Protein AF-A0A821PR63-F1 (afdb_monomer_lite)

Foldseek 3Di:
DDDDDPQDKDKDKDDDQQQEPDQDPDDDRGHAMDIDIDGRYQDPPPRHGADDKDWDDDPDDDADAQDKDKDATDIDGPVPDQQFDDWFDDCNGQNVCTPPVVADPPWDAGRNGITIHHHHDDD

Structure (mmCIF, N/CA/C/O backbone):
data_AF-A0A821PR63-F1
#
_entry.id   AF-A0A821PR63-F1
#
loop_
_atom_site.group_PDB
_atom_site.id
_atom_site.type_symbol
_atom_site.label_atom_id
_atom_site.label_alt_id
_atom_site.label_comp_id
_atom_site.label_asym_id
_atom_site.label_entity_id
_atom_site.label_seq_id
_atom_site.pdbx_PDB_ins_code
_atom_site.Cartn_x
_atom_site.Cartn_y
_atom_site.Cartn_z
_atom_site.occupancy
_atom_site.B_iso_or_equiv
_atom_site.auth_seq_id
_atom_site.auth_comp_id
_atom_site.auth_asym_id
_atom_site.auth_atom_id
_atom_site.pdbx_PDB_model_num
ATOM 1 N N . MET A 1 1 ? -16.683 -19.639 14.669 1.00 54.00 1 MET A N 1
ATOM 2 C CA . MET A 1 1 ? -17.330 -18.311 14.729 1.00 54.00 1 MET A CA 1
ATOM 3 C C . MET A 1 1 ? -16.532 -17.474 15.719 1.00 54.00 1 MET A C 1
ATOM 5 O O . MET A 1 1 ? -16.349 -17.941 16.834 1.00 54.00 1 MET A O 1
ATOM 9 N N . ILE A 1 2 ? -15.982 -16.331 15.301 1.00 73.88 2 ILE A N 1
ATOM 10 C CA . ILE A 1 2 ? -15.286 -15.387 16.193 1.00 73.88 2 ILE A CA 1
ATOM 11 C C . ILE A 1 2 ? -16.285 -14.274 16.504 1.00 73.88 2 ILE A C 1
ATOM 13 O O . ILE A 1 2 ? -16.863 -13.720 15.573 1.00 73.88 2 ILE A O 1
ATOM 17 N N . ASN A 1 3 ? -16.518 -13.990 17.785 1.00 80.88 3 ASN A N 1
ATOM 18 C CA . ASN A 1 3 ? -17.406 -12.911 18.207 1.00 80.88 3 ASN A CA 1
ATOM 19 C C . ASN A 1 3 ? -16.557 -11.695 18.594 1.00 80.88 3 ASN A C 1
ATOM 21 O O . ASN A 1 3 ? -15.643 -11.829 19.407 1.00 80.88 3 ASN A O 1
ATOM 25 N N . LEU A 1 4 ? -16.826 -10.540 17.989 1.00 82.06 4 LEU A N 1
ATOM 26 C CA . LEU A 1 4 ? -16.067 -9.306 18.202 1.00 82.06 4 LEU A CA 1
ATOM 27 C C . LEU A 1 4 ? -16.906 -8.336 19.036 1.00 82.06 4 LEU A C 1
ATOM 29 O O . LEU A 1 4 ? -18.077 -8.115 18.738 1.00 82.06 4 LEU A O 1
ATOM 33 N N . THR A 1 5 ? -16.315 -7.758 20.079 1.00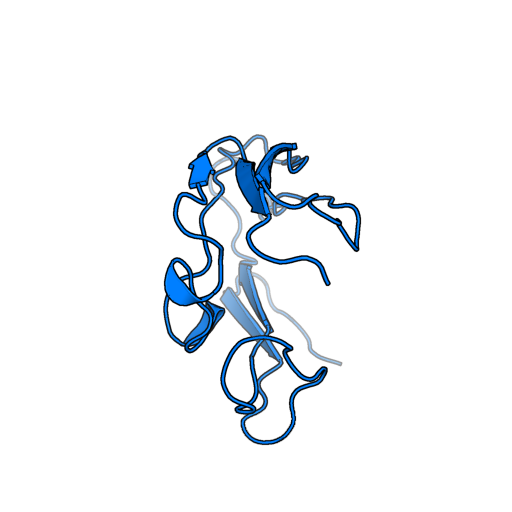 84.31 5 THR A N 1
ATOM 34 C CA . THR A 1 5 ? -16.992 -6.825 20.991 1.00 84.31 5 THR A CA 1
ATOM 35 C C . THR A 1 5 ? -16.537 -5.395 20.737 1.00 84.31 5 THR A C 1
ATOM 37 O O . THR A 1 5 ? -15.341 -5.125 20.737 1.00 84.31 5 THR A O 1
ATOM 40 N N . VAL A 1 6 ? -17.473 -4.460 20.584 1.00 84.88 6 VAL A N 1
ATOM 41 C CA . VAL A 1 6 ? -17.161 -3.024 20.511 1.00 84.88 6 VAL A CA 1
ATOM 42 C C . VAL A 1 6 ? -17.029 -2.456 21.935 1.00 84.88 6 VAL A C 1
ATOM 44 O O . VAL A 1 6 ? -17.918 -2.716 22.749 1.00 84.88 6 VAL A O 1
ATOM 47 N N . PRO A 1 7 ? -15.988 -1.659 22.255 1.00 87.88 7 PRO A N 1
ATOM 48 C CA . PRO A 1 7 ? -14.825 -1.325 21.428 1.00 87.88 7 PRO A CA 1
ATOM 49 C C . PRO A 1 7 ? -13.722 -2.397 21.510 1.00 87.88 7 PRO A C 1
ATOM 51 O O . PRO A 1 7 ? -13.403 -2.890 22.591 1.00 87.88 7 PRO A O 1
ATOM 54 N N . SER A 1 8 ? -13.065 -2.701 20.389 1.00 88.81 8 SER A N 1
ATOM 55 C CA . SER A 1 8 ? -11.885 -3.579 20.365 1.00 88.81 8 SER A CA 1
ATOM 56 C C . SER A 1 8 ? -10.866 -3.128 19.331 1.00 88.81 8 SER A C 1
ATOM 58 O O . SER A 1 8 ? -11.239 -2.586 18.295 1.00 88.81 8 SER A O 1
ATOM 60 N N . TYR A 1 9 ? -9.596 -3.423 19.589 1.00 90.81 9 TYR A N 1
ATOM 61 C CA . TYR A 1 9 ? -8.487 -3.195 18.672 1.00 90.81 9 TYR A CA 1
ATOM 62 C C . TYR A 1 9 ? -7.656 -4.471 18.591 1.00 90.81 9 TYR A C 1
ATOM 64 O O . TYR A 1 9 ? -7.214 -4.985 19.621 1.00 90.81 9 TYR A O 1
ATOM 72 N N . PHE A 1 10 ? -7.465 -5.001 17.389 1.00 90.12 10 PHE A N 1
ATOM 73 C CA . PHE A 1 10 ? -6.725 -6.241 17.190 1.00 90.12 10 PHE A CA 1
ATOM 74 C C . PHE A 1 10 ? -6.144 -6.323 15.780 1.00 90.12 10 PHE A C 1
ATOM 76 O O . PHE A 1 10 ? -6.517 -5.578 14.878 1.00 90.12 10 PHE A O 1
ATOM 83 N N . ILE A 1 11 ? -5.206 -7.245 15.597 1.00 88.44 11 ILE A N 1
ATOM 84 C CA . ILE A 1 11 ? -4.588 -7.524 14.304 1.00 88.44 11 ILE A CA 1
ATOM 85 C C . ILE A 1 11 ? -5.088 -8.886 13.848 1.00 88.44 11 ILE A C 1
ATOM 87 O O . ILE A 1 11 ? -5.025 -9.861 14.597 1.00 88.44 11 ILE A O 1
ATOM 91 N N . VAL A 1 12 ? -5.567 -8.954 12.613 1.00 87.75 12 VAL A N 1
ATOM 92 C CA . VAL A 1 1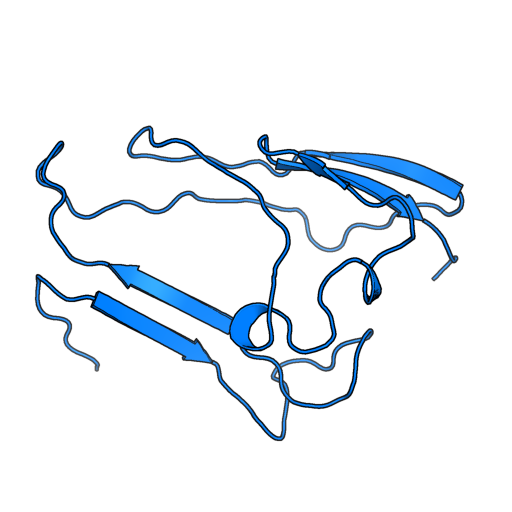2 ? -5.813 -10.216 11.922 1.00 87.75 12 VAL A CA 1
ATOM 93 C C . VAL A 1 12 ? -4.672 -10.410 10.950 1.00 87.75 12 VAL A C 1
ATOM 95 O O . VAL A 1 12 ? -4.421 -9.551 10.108 1.00 87.75 12 VAL A O 1
ATOM 98 N N . ALA A 1 13 ? -3.964 -11.525 11.072 1.00 84.75 13 ALA A N 1
ATOM 99 C CA . ALA A 1 13 ? -2.866 -11.825 10.179 1.00 84.75 13 ALA A CA 1
ATOM 100 C C . ALA A 1 13 ? -2.882 -13.285 9.746 1.00 84.75 13 ALA A C 1
ATOM 102 O O . ALA A 1 13 ? -3.123 -14.185 10.549 1.00 84.75 13 ALA A O 1
ATOM 103 N N . TYR A 1 14 ? -2.568 -13.509 8.478 1.00 80.75 14 TYR A N 1
ATOM 104 C CA . TYR A 1 14 ? -2.036 -14.780 8.029 1.00 80.75 14 TYR A CA 1
ATOM 105 C C . TYR A 1 14 ? -0.532 -14.763 8.283 1.00 80.75 14 TYR A C 1
ATOM 107 O O . TYR A 1 14 ? 0.174 -13.929 7.719 1.00 80.75 14 TYR A O 1
ATOM 115 N N . THR A 1 15 ? -0.042 -15.660 9.135 1.00 75.06 15 THR A N 1
ATOM 116 C CA . THR A 1 15 ? 1.387 -15.829 9.410 1.00 75.06 15 THR A CA 1
ATOM 117 C C . THR A 1 15 ? 1.782 -17.268 9.110 1.00 75.06 15 THR A C 1
ATOM 119 O O . THR A 1 15 ? 1.167 -18.218 9.590 1.00 75.06 15 THR A O 1
ATOM 122 N N . SER A 1 16 ? 2.812 -17.444 8.291 1.00 69.94 16 SER A N 1
ATOM 123 C CA . SER A 1 16 ? 3.421 -18.748 8.059 1.00 69.94 16 SER A CA 1
ATOM 124 C C . SER A 1 16 ? 4.927 -18.598 8.136 1.00 69.94 16 SER A C 1
ATOM 126 O O . SER A 1 16 ? 5.484 -17.667 7.566 1.00 69.94 16 SER A O 1
ATOM 128 N N . LEU A 1 17 ? 5.581 -19.497 8.868 1.00 66.44 17 LEU A N 1
ATOM 129 C CA . LEU A 1 17 ? 7.036 -19.491 9.048 1.00 66.44 17 LEU A CA 1
ATOM 130 C C . LEU A 1 17 ? 7.738 -20.494 8.122 1.00 66.44 17 LEU A C 1
ATOM 132 O O . LEU A 1 17 ? 8.954 -20.436 7.971 1.00 66.44 17 LEU A O 1
ATOM 136 N N . THR A 1 18 ? 6.983 -21.412 7.508 1.00 64.12 18 THR A N 1
ATOM 137 C CA . THR A 1 18 ? 7.535 -22.563 6.772 1.00 64.12 18 THR A CA 1
ATOM 138 C C . THR A 1 18 ? 6.967 -22.735 5.367 1.00 64.12 18 THR A C 1
ATOM 140 O O . THR A 1 18 ? 7.697 -23.184 4.493 1.00 64.12 18 THR A O 1
ATOM 143 N N . ASN A 1 19 ? 5.705 -22.361 5.123 1.00 66.75 19 ASN A N 1
ATOM 144 C CA . ASN A 1 19 ? 5.045 -22.521 3.823 1.00 66.75 19 ASN A CA 1
ATOM 145 C C . ASN A 1 19 ? 4.256 -21.264 3.470 1.00 66.75 19 ASN A C 1
ATOM 147 O O . ASN A 1 19 ? 3.191 -21.012 4.034 1.00 66.75 19 ASN A O 1
ATOM 151 N N . ALA A 1 20 ? 4.775 -20.471 2.543 1.00 68.62 20 ALA A N 1
ATOM 152 C CA . ALA A 1 20 ? 4.045 -19.333 2.019 1.00 68.62 20 ALA A CA 1
ATOM 153 C C . ALA A 1 20 ? 2.753 -19.785 1.307 1.00 68.62 20 ALA A C 1
ATOM 155 O O . ALA A 1 20 ? 2.764 -20.794 0.605 1.00 68.62 20 ALA A O 1
ATOM 156 N N . TRP A 1 21 ? 1.659 -19.022 1.438 1.00 65.44 21 TRP A N 1
ATOM 157 C CA . TRP A 1 21 ? 0.442 -19.254 0.641 1.00 65.44 21 TRP A CA 1
ATOM 158 C C . TRP A 1 21 ? 0.729 -19.173 -0.870 1.00 65.44 21 TRP A C 1
ATOM 160 O O . TRP A 1 21 ? 0.131 -19.905 -1.655 1.00 65.44 21 TRP A O 1
ATOM 170 N N . GLN A 1 22 ? 1.700 -18.340 -1.262 1.00 71.44 22 GLN A N 1
ATOM 171 C CA . GLN A 1 22 ? 2.275 -18.295 -2.605 1.00 71.44 22 GLN A CA 1
ATOM 172 C C . GLN A 1 22 ? 3.789 -18.066 -2.532 1.00 71.44 22 GLN A C 1
ATOM 174 O O . GLN A 1 22 ? 4.253 -17.246 -1.740 1.00 71.44 22 GLN A O 1
ATOM 179 N N . THR A 1 23 ? 4.570 -18.765 -3.356 1.00 70.56 23 THR A N 1
ATOM 180 C CA . THR A 1 23 ? 6.021 -18.549 -3.450 1.00 70.56 23 THR A CA 1
ATOM 181 C C . THR A 1 23 ? 6.318 -17.168 -4.030 1.00 70.56 23 THR A C 1
ATOM 183 O O . THR A 1 23 ? 5.779 -16.803 -5.074 1.00 70.56 23 THR A O 1
ATOM 186 N N . LEU A 1 24 ? 7.186 -16.405 -3.365 1.00 70.75 24 LEU A N 1
ATOM 187 C CA . LEU A 1 24 ? 7.642 -15.116 -3.875 1.00 70.75 24 LEU A CA 1
ATOM 188 C C . LEU A 1 24 ? 8.699 -15.324 -4.965 1.00 70.75 24 LEU A C 1
ATOM 190 O O . LEU A 1 24 ? 9.608 -16.136 -4.805 1.00 70.75 24 LEU A O 1
ATOM 194 N N . ALA A 1 25 ? 8.592 -14.561 -6.054 1.00 71.06 25 ALA A N 1
ATOM 195 C CA . ALA A 1 25 ? 9.624 -14.509 -7.094 1.00 71.06 25 ALA A CA 1
ATOM 196 C C . ALA A 1 25 ? 10.875 -13.725 -6.642 1.00 71.06 25 ALA A C 1
ATOM 198 O O . ALA A 1 25 ? 11.959 -13.928 -7.181 1.00 71.06 25 ALA A O 1
ATOM 199 N N . LEU A 1 26 ? 10.723 -12.838 -5.653 1.00 67.44 26 LEU A N 1
ATOM 200 C CA . LEU A 1 26 ? 11.784 -12.015 -5.073 1.00 67.44 26 LEU A CA 1
ATOM 201 C C . LEU A 1 26 ? 11.835 -12.244 -3.556 1.00 67.44 26 LEU A C 1
ATOM 203 O O . LEU A 1 26 ? 10.791 -12.294 -2.911 1.00 67.44 26 LEU A O 1
ATOM 207 N N . GLY A 1 27 ? 13.042 -12.354 -2.994 1.00 63.47 27 GLY A N 1
ATOM 208 C CA . GLY A 1 27 ? 13.262 -12.625 -1.567 1.00 63.47 27 GLY A CA 1
ATOM 209 C C . GLY A 1 27 ? 13.560 -14.097 -1.255 1.00 63.47 27 GLY A C 1
ATOM 210 O O . GLY A 1 27 ? 13.583 -14.955 -2.135 1.00 63.47 27 GLY A O 1
ATOM 211 N N . SER A 1 28 ? 13.851 -14.403 0.010 1.00 59.59 28 SER A N 1
ATOM 212 C CA . SER A 1 28 ? 14.078 -15.787 0.454 1.00 59.59 28 SER A CA 1
ATOM 213 C C . SER A 1 28 ? 12.750 -16.509 0.685 1.00 59.59 28 SER A C 1
ATOM 215 O O . SER A 1 28 ? 11.810 -15.894 1.175 1.00 59.59 28 SER A O 1
ATOM 217 N N . SER A 1 29 ? 12.701 -17.822 0.442 1.00 56.88 29 SER A N 1
ATOM 218 C CA . SER A 1 29 ? 11.536 -18.714 0.614 1.00 56.88 29 SER A CA 1
ATOM 219 C C . SER A 1 29 ? 10.996 -18.855 2.052 1.00 56.88 29 SER A C 1
ATOM 221 O O . SER A 1 29 ? 10.271 -19.803 2.347 1.00 56.88 29 SER A O 1
ATOM 223 N N . VAL A 1 30 ? 11.364 -17.956 2.965 1.00 59.47 30 VAL A N 1
ATOM 224 C CA . VAL A 1 30 ? 10.744 -17.855 4.290 1.00 59.47 30 VAL A CA 1
ATOM 225 C C . VAL A 1 30 ? 9.333 -17.315 4.123 1.00 59.47 30 VAL A C 1
ATOM 227 O O . VAL A 1 30 ? 9.079 -16.448 3.286 1.00 59.47 30 VAL A O 1
ATOM 230 N N . GLY A 1 31 ? 8.402 -17.865 4.897 1.00 63.69 31 GLY A N 1
ATOM 231 C CA . GLY A 1 31 ? 7.007 -17.471 4.795 1.00 63.69 31 GLY A CA 1
ATOM 232 C C . GLY A 1 31 ? 6.825 -15.969 5.033 1.00 63.69 31 GLY A C 1
ATOM 233 O O . GLY A 1 31 ? 7.495 -15.356 5.864 1.00 63.69 31 GLY A O 1
ATOM 234 N N . TRP A 1 32 ? 5.941 -15.371 4.242 1.00 70.75 32 TRP A N 1
ATOM 235 C CA . TRP A 1 32 ? 5.511 -13.986 4.385 1.00 70.75 32 TRP A CA 1
ATOM 236 C C . TRP A 1 32 ? 4.158 -13.946 5.091 1.00 70.75 32 TRP A C 1
ATOM 238 O O . TRP A 1 32 ? 3.411 -14.931 5.103 1.00 70.75 32 TRP A O 1
ATOM 248 N N . SER A 1 33 ? 3.849 -12.802 5.694 1.00 74.12 33 SER A N 1
ATOM 249 C CA . SER A 1 33 ? 2.586 -12.573 6.383 1.00 74.12 33 SER A CA 1
ATOM 250 C C . SER A 1 33 ? 1.777 -11.466 5.729 1.00 74.12 33 SER A C 1
ATOM 252 O O . SER A 1 33 ? 2.330 -10.459 5.298 1.00 74.12 33 SER A O 1
ATOM 254 N N . LEU A 1 34 ? 0.456 -11.630 5.723 1.00 77.56 34 LEU A N 1
ATOM 255 C CA . LEU A 1 34 ? -0.488 -10.544 5.465 1.00 77.56 34 LEU A CA 1
ATOM 256 C C . LEU A 1 34 ? -1.151 -10.193 6.773 1.00 77.56 34 LEU A C 1
ATOM 258 O O . LEU A 1 34 ? -1.823 -11.044 7.347 1.00 77.56 34 LEU A O 1
ATOM 262 N N . ALA A 1 35 ? -0.975 -8.960 7.226 1.00 84.12 35 ALA A N 1
ATOM 263 C CA . ALA A 1 35 ? -1.603 -8.458 8.433 1.00 84.12 35 ALA A CA 1
ATOM 264 C C . ALA A 1 35 ? -2.508 -7.271 8.102 1.00 84.12 35 ALA A C 1
ATOM 266 O O . ALA A 1 35 ? -2.176 -6.430 7.268 1.00 84.12 35 ALA A O 1
ATOM 267 N N . SER A 1 36 ? -3.646 -7.204 8.781 1.00 85.81 36 SER A N 1
ATOM 268 C CA . SER A 1 36 ? -4.557 -6.071 8.773 1.00 85.81 36 SER A CA 1
ATOM 269 C C . SER A 1 36 ? -4.912 -5.719 10.210 1.00 85.81 36 SER A C 1
ATOM 271 O O . SER A 1 36 ? -5.209 -6.593 11.030 1.00 85.81 36 SER A O 1
ATOM 273 N N . THR A 1 37 ? -4.855 -4.432 10.522 1.00 89.38 37 THR A N 1
ATOM 274 C CA . THR A 1 37 ? -5.283 -3.911 11.817 1.00 89.38 37 THR A CA 1
ATOM 275 C C . THR A 1 37 ? -6.765 -3.587 11.747 1.00 89.38 37 THR A C 1
ATOM 277 O O . THR A 1 37 ? -7.196 -2.848 10.865 1.00 89.38 37 THR A O 1
ATOM 280 N N . ILE A 1 38 ? -7.533 -4.114 12.696 1.00 89.00 38 ILE A N 1
ATOM 281 C CA . ILE A 1 38 ? -8.957 -3.836 12.842 1.00 89.00 38 ILE A CA 1
ATOM 282 C C . ILE A 1 38 ? -9.152 -2.995 14.099 1.00 89.00 38 ILE A C 1
ATOM 284 O O . ILE A 1 38 ? -8.869 -3.436 15.216 1.00 89.00 38 ILE A O 1
ATOM 288 N N . ASP A 1 39 ? -9.653 -1.780 13.899 1.00 91.31 39 ASP A N 1
ATOM 289 C CA . ASP A 1 39 ? -10.018 -0.858 14.965 1.00 91.31 39 ASP A CA 1
ATOM 290 C C . ASP A 1 39 ? -11.536 -0.664 14.979 1.00 91.31 39 ASP A C 1
ATOM 292 O O . ASP A 1 39 ? -12.104 -0.040 14.089 1.00 91.31 39 ASP A O 1
ATOM 296 N N . LEU A 1 40 ? -12.196 -1.235 15.987 1.00 91.44 40 LEU A N 1
ATOM 297 C CA . LEU A 1 40 ? -13.638 -1.109 16.207 1.00 91.44 40 LEU A CA 1
ATOM 298 C C . LEU A 1 40 ? -13.971 -0.031 17.246 1.00 91.44 40 LEU A C 1
ATOM 300 O O . LEU A 1 40 ? -15.080 -0.011 17.779 1.00 91.44 40 LEU A O 1
ATOM 304 N N . ARG A 1 41 ? -13.016 0.831 17.615 1.00 92.88 41 ARG A N 1
ATOM 305 C CA . ARG A 1 41 ? -13.290 1.969 18.498 1.00 92.88 41 ARG A CA 1
ATOM 306 C C . ARG A 1 41 ? -14.115 3.014 17.748 1.00 92.88 41 ARG A C 1
ATOM 308 O O . ARG A 1 41 ? -13.891 3.278 16.571 1.00 92.88 41 ARG A O 1
ATOM 315 N N . ILE A 1 42 ? -15.067 3.610 18.460 1.00 91.31 42 ILE A N 1
ATOM 316 C CA . ILE A 1 42 ? -15.887 4.703 17.936 1.00 91.31 42 ILE A CA 1
ATOM 317 C C . ILE A 1 42 ? -15.018 5.955 17.840 1.00 91.31 42 ILE A C 1
ATOM 319 O O . ILE A 1 42 ? -14.363 6.334 18.817 1.00 91.31 42 ILE A O 1
ATOM 323 N N . ARG A 1 43 ? -15.015 6.596 16.672 1.00 89.50 43 ARG A N 1
ATOM 324 C CA . ARG A 1 43 ? -14.305 7.854 16.469 1.00 89.50 43 ARG A CA 1
ATOM 325 C C . ARG A 1 43 ? -15.017 8.988 17.202 1.00 89.50 43 ARG A C 1
ATOM 327 O O . ARG A 1 43 ? -16.244 9.034 17.289 1.00 89.50 43 ARG A O 1
ATOM 334 N N . SER A 1 44 ? -14.237 9.930 17.721 1.00 89.88 44 SER A N 1
ATOM 335 C CA . SER A 1 44 ? -14.763 11.073 18.473 1.00 89.88 44 SER A CA 1
ATOM 336 C C . SER A 1 44 ? -15.409 12.152 17.601 1.00 89.88 44 SER A C 1
ATOM 338 O O . SER A 1 44 ? -16.143 12.983 18.123 1.00 89.88 44 SER A O 1
ATOM 340 N N . ASP A 1 45 ? -15.100 12.185 16.305 1.00 88.06 45 ASP A N 1
ATOM 341 C CA . ASP A 1 45 ? -15.516 13.226 15.363 1.00 88.06 45 ASP A CA 1
ATOM 342 C C . ASP A 1 45 ? -16.867 12.939 14.691 1.00 88.06 45 ASP A C 1
ATOM 344 O O . ASP A 1 45 ? -17.694 13.843 14.597 1.00 88.06 45 ASP A O 1
ATOM 348 N N . ASN A 1 46 ? -17.119 11.700 14.262 1.00 86.88 46 ASN A N 1
ATOM 349 C CA . ASN A 1 46 ? -18.356 11.312 13.571 1.00 86.88 46 ASN A CA 1
ATOM 350 C C . ASN A 1 46 ? -19.236 10.322 14.361 1.00 86.88 46 ASN A C 1
ATOM 352 O O . ASN A 1 46 ? -20.362 10.047 13.950 1.00 86.88 46 ASN A O 1
ATOM 356 N N . GLY A 1 47 ? -18.757 9.803 15.499 1.00 89.38 47 GLY A N 1
ATOM 357 C CA . GLY A 1 47 ? -19.499 8.853 16.334 1.00 89.38 47 GLY A CA 1
ATOM 358 C C . GLY A 1 47 ? -19.688 7.469 15.703 1.00 89.38 47 GLY A C 1
ATOM 359 O O . GLY A 1 47 ? -20.479 6.672 16.208 1.00 89.38 47 GLY A O 1
ATOM 360 N N . LEU A 1 48 ? -18.967 7.170 14.621 1.00 90.50 48 LEU A N 1
ATOM 361 C CA . LEU A 1 48 ? -18.999 5.903 13.898 1.00 90.50 48 LEU A CA 1
ATOM 362 C C . LEU A 1 48 ? -17.659 5.167 14.034 1.00 90.50 48 LEU A C 1
ATOM 364 O O . LEU A 1 48 ? -16.648 5.722 14.467 1.00 90.50 48 LEU A O 1
ATOM 368 N N . ILE A 1 49 ? -17.661 3.878 13.693 1.00 90.88 49 ILE A N 1
ATOM 369 C CA . ILE A 1 49 ? -16.421 3.118 13.490 1.00 90.88 49 ILE A CA 1
ATOM 370 C C . ILE A 1 49 ? -15.800 3.581 12.170 1.00 90.88 49 ILE A C 1
ATOM 372 O O . ILE A 1 49 ? -16.525 3.865 11.221 1.00 90.88 49 ILE A O 1
ATOM 376 N N . ASN A 1 50 ? -14.470 3.627 12.115 1.00 89.75 50 ASN A N 1
ATOM 377 C CA . ASN A 1 50 ? -13.739 4.021 10.919 1.00 89.75 50 ASN A CA 1
ATOM 378 C C . ASN A 1 50 ? -14.029 3.101 9.722 1.00 89.75 50 ASN A C 1
ATOM 380 O O . ASN A 1 50 ? -13.813 1.887 9.803 1.00 89.75 50 ASN A O 1
ATOM 384 N N . THR A 1 51 ? -14.412 3.683 8.591 1.00 90.56 51 THR A N 1
ATOM 385 C CA . THR A 1 51 ? -14.461 3.013 7.293 1.00 90.56 51 THR A CA 1
ATOM 386 C C . THR A 1 51 ? -13.079 3.125 6.644 1.00 90.56 51 THR A C 1
ATOM 388 O O . THR A 1 51 ? -12.680 4.223 6.273 1.00 90.56 51 THR A O 1
ATOM 391 N N . PRO A 1 52 ? -12.297 2.035 6.519 1.00 87.69 52 PRO A N 1
ATOM 392 C CA . PRO A 1 52 ? -1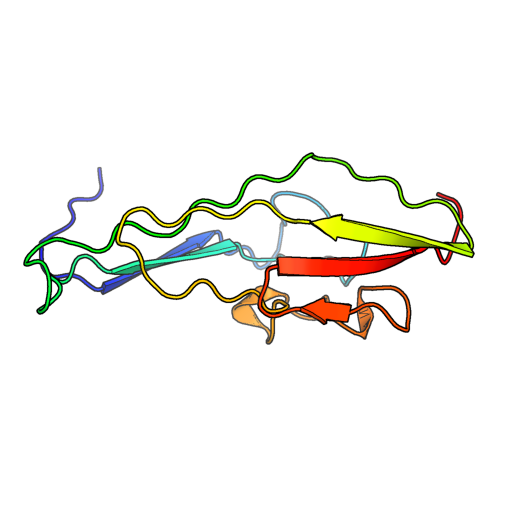0.950 2.125 5.961 1.00 87.69 52 PRO A CA 1
ATOM 393 C C . PRO A 1 52 ? -10.974 2.516 4.473 1.00 87.69 52 PRO A C 1
ATOM 395 O O . PRO A 1 52 ? -11.930 2.172 3.766 1.00 87.69 52 PRO A O 1
ATOM 398 N N . PRO A 1 53 ? -9.900 3.146 3.962 1.00 90.81 53 PRO A N 1
ATOM 399 C CA . PRO A 1 53 ? -9.807 3.485 2.552 1.00 90.81 53 PRO A CA 1
ATOM 400 C C . PRO A 1 53 ? -9.774 2.224 1.681 1.00 90.81 53 PRO A C 1
ATOM 402 O O . PRO A 1 53 ? -9.171 1.204 2.027 1.00 90.81 53 PRO A O 1
ATOM 405 N N . VAL A 1 54 ? -10.387 2.317 0.505 1.00 92.31 54 VAL A N 1
ATOM 406 C CA . VAL A 1 54 ? -10.416 1.273 -0.517 1.00 92.31 54 VAL A CA 1
ATOM 407 C C . VAL A 1 54 ? -9.427 1.634 -1.616 1.00 92.31 54 VAL A C 1
ATOM 409 O O . VAL A 1 54 ? -9.572 2.659 -2.280 1.00 92.31 54 VAL A O 1
ATOM 412 N N . ALA A 1 55 ? -8.437 0.771 -1.834 1.00 90.94 55 ALA A N 1
ATOM 413 C CA . ALA A 1 55 ? -7.536 0.854 -2.977 1.00 90.94 55 ALA A CA 1
ATOM 414 C C . ALA A 1 55 ? -7.937 -0.177 -4.036 1.00 90.94 55 ALA A C 1
ATOM 416 O O . ALA A 1 55 ? -8.223 -1.332 -3.718 1.00 90.94 55 ALA A O 1
ATOM 417 N N . THR A 1 56 ? -7.921 0.228 -5.302 1.00 89.62 56 THR A N 1
ATOM 418 C CA . THR A 1 56 ? -8.118 -0.681 -6.438 1.00 89.62 56 THR A CA 1
ATOM 419 C C . THR A 1 56 ? -6.844 -0.717 -7.267 1.00 89.62 56 THR A C 1
ATOM 421 O O . THR A 1 56 ? -6.160 0.290 -7.400 1.00 89.62 56 THR A O 1
ATOM 424 N N . CYS A 1 57 ? -6.468 -1.879 -7.789 1.00 83.56 57 CYS A N 1
ATOM 425 C CA . CYS A 1 57 ? -5.311 -1.994 -8.670 1.00 83.56 57 CYS A CA 1
ATOM 426 C C . CYS A 1 57 ? -5.545 -3.125 -9.666 1.00 83.56 57 CYS A C 1
ATOM 428 O O . CYS A 1 57 ? -6.160 -4.140 -9.334 1.00 83.56 57 CYS A O 1
ATOM 430 N N . ILE A 1 58 ? -5.066 -2.937 -10.891 1.00 78.50 58 ILE A N 1
ATOM 431 C CA . ILE A 1 58 ? -5.127 -3.955 -11.936 1.00 78.50 58 ILE A CA 1
ATOM 432 C C . ILE A 1 58 ? -3.968 -4.927 -11.688 1.00 78.50 58 ILE A C 1
ATOM 434 O O . ILE A 1 58 ? -2.845 -4.488 -11.454 1.00 78.50 58 ILE A O 1
ATOM 438 N N . SER A 1 59 ? -4.226 -6.236 -11.719 1.00 81.62 59 SER A N 1
ATOM 439 C CA . SER A 1 59 ? -3.197 -7.271 -11.559 1.00 81.62 59 SER A CA 1
ATOM 440 C C . SER A 1 59 ? -3.222 -8.232 -12.754 1.00 81.62 59 SER A C 1
ATOM 442 O O . SER A 1 59 ? -4.302 -8.659 -13.155 1.00 81.62 59 SER A O 1
ATOM 444 N N . TYR A 1 60 ? -2.093 -8.609 -13.360 1.00 83.19 60 TYR A N 1
ATOM 445 C CA . TYR A 1 60 ? -0.718 -8.130 -13.133 1.00 83.19 60 TYR A CA 1
ATOM 446 C C . TYR A 1 60 ? -0.396 -6.895 -14.002 1.00 83.19 60 TYR A C 1
ATOM 448 O O . TYR A 1 60 ? -1.055 -6.657 -15.012 1.00 83.19 60 TYR A O 1
ATOM 456 N N . ILE A 1 61 ? 0.634 -6.119 -13.632 1.00 86.94 61 ILE A N 1
ATOM 457 C CA . ILE A 1 61 ? 1.129 -4.974 -14.420 1.00 86.94 61 ILE A CA 1
ATOM 458 C C . ILE A 1 61 ? 2.500 -5.326 -15.003 1.00 86.94 61 ILE A C 1
ATOM 460 O O . ILE A 1 61 ? 3.432 -5.617 -14.256 1.00 86.94 61 ILE A O 1
ATOM 464 N N . SER A 1 62 ? 2.633 -5.267 -16.328 1.00 88.81 62 SER A N 1
ATOM 465 C CA . SER A 1 62 ? 3.924 -5.380 -17.016 1.00 88.81 62 SER A CA 1
ATOM 466 C C . SER A 1 62 ? 4.514 -4.004 -17.288 1.00 88.81 62 SER A C 1
ATOM 468 O O . SER A 1 62 ? 3.840 -3.131 -17.832 1.00 88.81 62 SER A O 1
ATOM 470 N N . ILE A 1 63 ? 5.789 -3.831 -16.950 1.00 90.12 63 ILE A N 1
ATOM 471 C CA . ILE A 1 63 ? 6.541 -2.599 -17.196 1.00 90.12 63 ILE A CA 1
ATOM 472 C C . ILE A 1 63 ? 7.569 -2.904 -18.290 1.00 90.12 63 ILE A C 1
ATOM 474 O O . ILE A 1 63 ? 8.383 -3.809 -18.098 1.00 90.12 63 ILE A O 1
ATOM 478 N N . PRO A 1 64 ? 7.545 -2.200 -19.435 1.00 91.44 64 PRO A N 1
ATOM 479 C CA . PRO A 1 64 ? 8.540 -2.407 -20.479 1.00 91.44 64 PRO A CA 1
ATOM 480 C C . PRO A 1 64 ? 9.951 -2.046 -20.000 1.00 91.44 64 PRO A C 1
ATOM 482 O O . PRO A 1 64 ? 10.132 -1.120 -19.204 1.00 91.44 64 PRO A O 1
ATOM 485 N N . VAL A 1 65 ? 10.948 -2.763 -20.517 1.00 92.88 65 VAL A N 1
ATOM 486 C CA . VAL A 1 65 ? 12.366 -2.517 -20.214 1.00 92.88 65 VAL A CA 1
ATOM 487 C C . VAL A 1 65 ? 12.765 -1.115 -20.655 1.00 92.88 65 VAL A C 1
ATOM 489 O O . VAL A 1 65 ? 12.367 -0.675 -21.732 1.00 92.88 65 VAL A O 1
ATOM 492 N N . ASP A 1 66 ? 13.523 -0.422 -19.808 1.00 92.06 66 ASP A N 1
ATOM 493 C CA . ASP A 1 66 ? 14.038 0.936 -20.014 1.00 92.06 66 ASP A CA 1
ATOM 494 C C . ASP A 1 66 ? 12.964 2.020 -20.216 1.00 92.06 66 ASP A C 1
ATOM 496 O O . ASP A 1 66 ? 13.280 3.166 -20.537 1.00 92.06 66 ASP A O 1
ATOM 500 N N . ILE A 1 67 ? 11.685 1.701 -19.977 1.00 92.88 67 ILE A N 1
ATOM 501 C CA . ILE A 1 67 ? 10.588 2.669 -20.031 1.00 92.88 67 ILE A CA 1
ATOM 502 C C . ILE A 1 67 ? 10.094 2.959 -18.619 1.00 92.88 67 ILE A C 1
ATOM 504 O O . ILE A 1 67 ? 9.606 2.078 -17.909 1.00 92.88 67 ILE A O 1
ATOM 508 N N . THR A 1 68 ? 10.177 4.229 -18.228 1.00 94.69 68 THR A N 1
ATOM 509 C CA . THR A 1 68 ? 9.571 4.718 -16.989 1.00 94.69 68 THR A CA 1
ATOM 510 C C . THR A 1 68 ? 8.057 4.767 -17.138 1.00 94.69 68 THR A C 1
ATOM 512 O O . THR A 1 68 ? 7.528 5.420 -18.036 1.00 94.69 68 THR A O 1
ATOM 515 N N . GLN A 1 69 ? 7.361 4.095 -16.230 1.00 95.00 69 GLN A N 1
ATOM 516 C CA . GLN A 1 69 ? 5.913 4.101 -16.117 1.00 95.00 69 GLN A CA 1
ATOM 517 C C . GLN A 1 69 ? 5.488 4.846 -14.859 1.00 95.00 69 GLN A C 1
ATOM 519 O O . GLN A 1 69 ? 6.099 4.705 -13.797 1.00 95.00 69 GLN A O 1
ATOM 524 N N . THR A 1 70 ? 4.401 5.600 -14.994 1.00 95.50 70 THR A N 1
ATOM 525 C CA . THR A 1 70 ? 3.735 6.288 -13.890 1.00 95.50 70 THR A CA 1
ATOM 526 C C . THR A 1 70 ? 2.363 5.664 -13.705 1.00 95.50 70 THR A C 1
ATOM 528 O O . THR A 1 70 ? 1.469 5.842 -14.531 1.00 95.50 70 THR A O 1
ATOM 531 N N . ILE A 1 71 ? 2.195 4.925 -12.617 1.00 93.69 71 ILE A N 1
ATOM 532 C CA . ILE A 1 71 ? 0.980 4.185 -12.296 1.00 93.69 71 ILE A CA 1
ATOM 533 C C . ILE A 1 71 ? 0.274 4.924 -11.164 1.00 93.69 71 ILE A C 1
ATOM 535 O O . ILE A 1 71 ? 0.800 5.048 -10.058 1.00 93.69 71 ILE A O 1
ATOM 539 N N . GLN A 1 72 ? -0.926 5.423 -11.442 1.00 93.56 72 GLN A N 1
ATOM 540 C CA . GLN A 1 72 ? -1.809 5.940 -10.402 1.00 93.56 72 GLN A CA 1
ATOM 541 C C . GLN A 1 72 ? -2.517 4.764 -9.747 1.00 93.56 72 GLN A C 1
ATOM 543 O O . GLN A 1 72 ? -3.140 3.976 -10.453 1.00 93.56 72 GLN A O 1
ATOM 548 N N . ILE A 1 73 ? -2.427 4.650 -8.424 1.00 93.38 73 ILE A N 1
ATOM 549 C CA . ILE A 1 73 ? -3.201 3.684 -7.643 1.00 93.38 73 ILE A CA 1
ATOM 550 C C . ILE A 1 73 ? -4.474 4.408 -7.192 1.00 93.38 73 ILE A C 1
ATOM 552 O O . ILE A 1 73 ? -4.377 5.304 -6.350 1.00 93.38 73 ILE A O 1
ATOM 556 N N . PRO A 1 74 ? -5.661 4.083 -7.739 1.00 93.31 74 PRO A N 1
ATOM 557 C CA . PRO A 1 74 ? -6.898 4.702 -7.292 1.00 93.31 74 PRO A CA 1
ATOM 558 C C . PRO A 1 74 ? -7.202 4.301 -5.851 1.00 93.31 74 PRO A C 1
ATOM 560 O O . PRO A 1 74 ? -7.318 3.111 -5.537 1.00 93.31 74 PRO A O 1
ATOM 563 N N . VAL A 1 75 ? -7.360 5.306 -4.993 1.00 93.62 75 VAL A N 1
ATOM 564 C CA . VAL A 1 75 ? -7.750 5.139 -3.594 1.00 93.62 75 VAL A CA 1
ATOM 565 C C . VAL A 1 75 ? -8.941 6.043 -3.304 1.00 93.62 75 VAL A C 1
ATOM 567 O O . VAL A 1 75 ? -8.978 7.188 -3.751 1.00 93.62 75 VAL A O 1
ATOM 570 N N . LEU A 1 76 ? -9.910 5.517 -2.567 1.00 92.19 76 LEU A N 1
ATOM 571 C CA . LEU A 1 76 ? -11.096 6.227 -2.112 1.00 92.19 76 LEU A CA 1
ATOM 572 C C . LEU A 1 76 ? -11.237 6.038 -0.605 1.00 92.19 76 LEU A C 1
ATOM 574 O O . LEU A 1 76 ? -11.063 4.928 -0.112 1.00 92.19 76 LEU A O 1
ATOM 578 N N . ASP A 1 77 ? -11.593 7.099 0.106 1.00 91.69 77 ASP A N 1
ATOM 579 C CA . ASP A 1 77 ? -11.926 7.050 1.526 1.00 91.69 77 ASP A CA 1
ATOM 580 C C . ASP A 1 77 ? -13.360 7.546 1.730 1.00 91.69 77 ASP A C 1
ATOM 582 O O . ASP A 1 77 ? -13.753 8.558 1.147 1.00 91.69 77 ASP A O 1
ATOM 586 N N . ALA A 1 78 ? -14.158 6.800 2.494 1.00 91.19 78 ALA A N 1
ATOM 587 C CA . ALA A 1 78 ? -15.575 7.105 2.695 1.00 91.19 78 ALA A CA 1
ATOM 588 C C . ALA A 1 78 ? -15.814 8.096 3.844 1.00 91.19 78 ALA A C 1
ATOM 590 O O . ALA A 1 78 ? -16.828 8.794 3.839 1.00 91.19 78 ALA A O 1
ATOM 591 N N . ASP A 1 79 ? -14.881 8.175 4.794 1.00 88.81 79 ASP A N 1
ATOM 592 C CA . ASP A 1 79 ? -14.968 9.044 5.968 1.00 88.81 79 ASP A CA 1
ATOM 593 C C . ASP A 1 79 ? -14.333 10.428 5.712 1.00 88.81 79 ASP A C 1
ATOM 595 O O . ASP A 1 79 ? -14.401 11.318 6.560 1.00 88.81 79 ASP A O 1
ATOM 599 N N . ASN A 1 80 ? -13.789 10.635 4.506 1.00 86.62 80 ASN A N 1
ATOM 600 C CA . ASN A 1 80 ? -13.127 11.854 4.045 1.00 86.62 80 ASN A CA 1
ATOM 601 C C . ASN A 1 80 ? -11.830 12.168 4.823 1.00 86.62 80 ASN A C 1
ATOM 603 O O . ASN A 1 80 ? -11.472 13.335 5.030 1.00 86.62 80 ASN A O 1
ATOM 607 N N . ASP A 1 81 ? -11.115 11.116 5.224 1.00 88.50 81 ASP A N 1
ATOM 608 C CA . ASP A 1 81 ? -9.814 11.174 5.878 1.00 88.50 81 ASP A CA 1
ATOM 609 C C . ASP A 1 81 ? -8.668 11.469 4.895 1.00 88.50 81 ASP A C 1
ATOM 611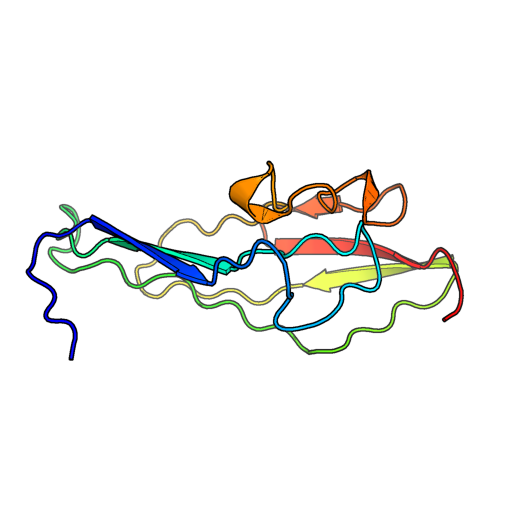 O O . ASP A 1 81 ? -8.781 11.366 3.669 1.00 88.50 81 ASP A O 1
ATOM 615 N N . PHE A 1 82 ? -7.503 11.826 5.444 1.00 89.75 82 PHE A N 1
ATOM 616 C CA . PHE A 1 82 ? -6.296 12.016 4.644 1.00 89.75 82 PHE A CA 1
ATOM 617 C C . PHE A 1 82 ? -5.688 10.672 4.223 1.00 89.75 82 PHE A C 1
ATOM 619 O O . PHE A 1 82 ? -5.114 9.941 5.034 1.00 89.75 82 PHE A O 1
ATOM 626 N N . ILE A 1 83 ? -5.738 10.386 2.923 1.00 91.31 83 ILE A N 1
ATOM 627 C CA . ILE A 1 83 ? -5.110 9.204 2.329 1.00 91.31 83 ILE A CA 1
ATOM 628 C C . ILE A 1 83 ? -3.600 9.425 2.191 1.00 91.31 83 ILE A C 1
ATOM 630 O O . ILE A 1 83 ? -3.144 10.449 1.680 1.00 91.31 83 ILE A O 1
ATOM 634 N N . ARG A 1 84 ? -2.809 8.424 2.594 1.00 92.38 84 ARG A N 1
ATOM 635 C CA . ARG A 1 84 ? -1.355 8.418 2.407 1.00 92.38 84 ARG A CA 1
ATOM 636 C C . ARG A 1 84 ? -0.862 7.066 1.919 1.00 92.38 84 ARG A C 1
ATOM 638 O O . ARG A 1 84 ? -1.009 6.062 2.611 1.00 92.38 84 ARG A O 1
ATOM 645 N N . CYS A 1 85 ? -0.154 7.075 0.796 1.00 93.12 85 CYS A N 1
ATOM 646 C CA . CYS A 1 85 ? 0.602 5.915 0.344 1.00 93.12 85 CYS A CA 1
ATOM 647 C C . CYS A 1 85 ? 2.040 5.903 0.877 1.00 93.12 85 CYS A C 1
ATOM 649 O O . CYS A 1 85 ? 2.680 6.944 1.054 1.00 93.12 85 CYS A O 1
ATOM 651 N N . ARG A 1 86 ? 2.543 4.695 1.155 1.00 93.50 86 ARG A N 1
ATOM 652 C CA . ARG A 1 86 ? 3.933 4.420 1.533 1.00 93.50 86 ARG A CA 1
ATOM 653 C C . ARG A 1 86 ? 4.327 3.013 1.107 1.00 93.50 86 ARG A C 1
ATOM 655 O O . ARG A 1 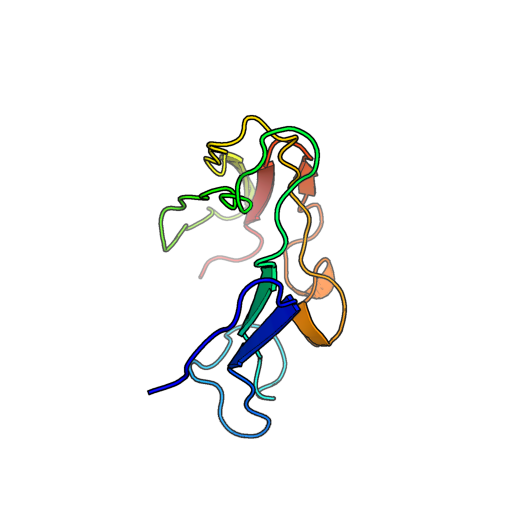86 ? 3.469 2.147 0.964 1.00 93.50 86 ARG A O 1
ATOM 662 N N . PHE A 1 87 ? 5.626 2.780 0.967 1.00 91.75 87 PHE A N 1
ATOM 663 C CA . PHE A 1 87 ? 6.132 1.421 0.837 1.00 91.75 87 PHE A CA 1
ATOM 664 C C . PHE A 1 87 ? 5.950 0.645 2.147 1.00 91.75 87 PHE A C 1
ATOM 666 O O . PHE A 1 87 ? 5.951 1.224 3.244 1.00 91.75 87 PHE A O 1
ATOM 673 N N . ALA A 1 88 ? 5.803 -0.671 2.007 1.00 87.38 88 ALA A N 1
ATOM 674 C CA . ALA A 1 88 ? 5.918 -1.590 3.126 1.00 87.38 88 ALA A CA 1
ATOM 675 C C . ALA A 1 88 ? 7.308 -1.443 3.765 1.00 87.38 88 ALA A C 1
ATOM 677 O O . ALA A 1 88 ? 8.301 -1.217 3.065 1.00 87.38 88 ALA A O 1
ATOM 678 N N . ASN A 1 89 ? 7.371 -1.545 5.089 1.00 87.19 89 ASN A N 1
ATOM 679 C CA . ASN A 1 89 ? 8.605 -1.397 5.844 1.00 87.19 89 ASN A CA 1
ATOM 680 C C . ASN A 1 89 ? 8.668 -2.375 7.023 1.00 87.19 89 ASN A C 1
ATOM 682 O O . ASN A 1 89 ? 7.683 -2.605 7.723 1.00 87.19 89 ASN A O 1
ATOM 686 N N . GLY A 1 90 ? 9.868 -2.885 7.286 1.00 83.56 90 GLY A N 1
ATOM 687 C CA . GLY A 1 90 ? 10.148 -3.762 8.413 1.00 83.56 90 GLY A CA 1
ATOM 688 C C . GLY A 1 90 ? 9.726 -5.214 8.198 1.00 83.56 90 GLY A C 1
ATOM 689 O O . GLY A 1 90 ? 9.056 -5.590 7.231 1.00 83.56 90 GLY A O 1
ATOM 690 N N . SER A 1 91 ? 10.135 -6.053 9.148 1.00 77.12 91 SER A N 1
ATOM 691 C CA . SER A 1 91 ? 9.987 -7.504 9.042 1.00 77.12 91 SER A CA 1
ATOM 692 C C . SER A 1 91 ? 8.533 -7.977 9.063 1.00 77.12 91 SER A C 1
ATOM 694 O O . SER A 1 91 ? 8.221 -8.992 8.449 1.00 77.12 91 SER A O 1
ATOM 696 N N . SER A 1 92 ? 7.643 -7.231 9.721 1.00 77.19 92 SER A N 1
ATOM 697 C CA . SER A 1 92 ? 6.218 -7.554 9.841 1.00 77.19 92 SER A CA 1
ATOM 698 C C . SER A 1 92 ? 5.405 -7.296 8.572 1.00 77.19 92 SER A C 1
ATOM 700 O O . SER A 1 92 ? 4.336 -7.880 8.421 1.00 77.19 92 SER A O 1
ATOM 702 N N . GLU A 1 93 ? 5.874 -6.416 7.682 1.00 78.56 93 GLU A N 1
ATOM 703 C CA . GLU A 1 93 ? 5.132 -6.033 6.472 1.00 78.56 93 GLU A CA 1
ATOM 704 C C . GLU A 1 93 ? 5.716 -6.656 5.203 1.00 78.56 93 GLU A C 1
ATOM 706 O O . GLU A 1 93 ? 4.969 -7.061 4.319 1.00 78.56 93 GLU A O 1
ATOM 711 N N . CYS A 1 94 ? 7.045 -6.727 5.099 1.00 79.62 94 CYS A N 1
ATOM 712 C CA . CYS A 1 94 ? 7.722 -7.180 3.881 1.00 79.62 94 CYS A CA 1
ATOM 713 C C . CYS A 1 94 ? 8.968 -8.035 4.134 1.00 79.62 94 CYS A C 1
ATOM 715 O O . CYS A 1 94 ? 9.645 -8.400 3.174 1.00 79.62 94 CYS A O 1
ATOM 717 N N . SER A 1 95 ? 9.266 -8.409 5.386 1.00 78.69 95 SER A N 1
ATOM 718 C CA . SER A 1 95 ? 10.436 -9.232 5.724 1.00 78.69 95 SER A CA 1
ATOM 719 C C . SER A 1 95 ? 11.733 -8.635 5.145 1.00 78.69 95 SER A C 1
ATOM 721 O O . SER A 1 95 ? 12.100 -7.510 5.479 1.00 78.69 95 SER A O 1
ATOM 723 N N . ASN A 1 96 ? 12.420 -9.356 4.260 1.00 78.12 96 ASN A N 1
ATOM 724 C CA . ASN A 1 96 ? 13.605 -8.916 3.522 1.00 78.12 96 ASN A CA 1
ATOM 725 C C . ASN A 1 96 ? 13.309 -8.463 2.079 1.00 78.12 96 ASN A C 1
ATOM 727 O O . ASN A 1 96 ? 14.236 -8.234 1.309 1.00 78.12 96 ASN A O 1
ATOM 731 N N . THR A 1 97 ? 12.034 -8.330 1.713 1.00 79.88 97 THR A N 1
ATOM 732 C CA . THR A 1 97 ? 11.557 -7.947 0.370 1.00 79.88 97 THR A CA 1
ATOM 733 C C . THR A 1 97 ? 11.009 -6.510 0.362 1.00 79.88 97 THR A C 1
ATOM 735 O O . THR A 1 97 ? 10.203 -6.124 -0.482 1.00 79.88 97 THR A O 1
ATOM 738 N N . CYS A 1 98 ? 11.429 -5.681 1.316 1.00 85.25 98 CYS A N 1
ATOM 739 C CA . CYS A 1 98 ? 11.080 -4.263 1.348 1.00 85.25 98 CYS A CA 1
ATOM 740 C C . CYS A 1 98 ? 11.896 -3.471 0.303 1.00 85.25 98 CYS A C 1
ATOM 742 O O . CYS A 1 98 ? 13.081 -3.765 0.100 1.00 85.25 98 CYS A O 1
ATOM 744 N N . PRO A 1 99 ? 11.322 -2.432 -0.331 1.00 87.56 99 PRO A N 1
ATOM 745 C CA . PRO A 1 99 ? 12.104 -1.472 -1.104 1.00 87.56 99 PRO A CA 1
ATOM 746 C C . PRO A 1 99 ? 13.202 -0.825 -0.236 1.00 87.56 99 PRO A C 1
ATOM 748 O O . PRO A 1 99 ? 13.010 -0.666 0.971 1.00 87.56 99 PRO A O 1
ATOM 751 N N . PRO A 1 100 ? 14.351 -0.435 -0.816 1.00 82.88 100 PRO A N 1
ATOM 752 C CA . PRO A 1 100 ? 14.639 -0.405 -2.251 1.00 82.88 100 PRO A CA 1
ATOM 753 C C . PRO A 1 100 ? 15.114 -1.745 -2.838 1.00 82.88 100 PRO A C 1
ATOM 755 O O . PRO A 1 100 ? 15.201 -1.856 -4.050 1.00 82.88 100 PRO A O 1
ATOM 758 N N . GLY A 1 101 ? 15.415 -2.760 -2.021 1.00 80.00 101 GLY A N 1
ATOM 759 C CA . GLY A 1 101 ? 16.062 -3.993 -2.497 1.00 80.00 101 GLY A CA 1
ATOM 760 C C . GLY A 1 101 ? 15.186 -4.897 -3.371 1.00 80.00 101 GLY A C 1
ATOM 761 O O . GLY A 1 101 ? 15.710 -5.711 -4.124 1.00 80.00 101 GLY A O 1
ATOM 762 N N . SER A 1 102 ? 13.863 -4.759 -3.281 1.00 83.19 102 SER A N 1
ATOM 763 C CA . SER A 1 102 ? 12.897 -5.564 -4.037 1.00 83.19 102 SER A CA 1
ATOM 764 C C . SER A 1 102 ? 12.382 -4.915 -5.320 1.00 83.19 102 SER A C 1
ATOM 766 O O . SER A 1 102 ? 11.614 -5.546 -6.042 1.00 83.19 102 SER A O 1
ATOM 768 N N . LEU A 1 103 ? 12.771 -3.671 -5.614 1.00 88.06 103 LEU A N 1
ATOM 769 C CA . LEU A 1 103 ? 12.302 -2.919 -6.780 1.00 88.06 103 LEU A CA 1
ATOM 770 C C . LEU A 1 103 ? 13.490 -2.347 -7.567 1.00 88.06 103 LEU A C 1
ATOM 772 O O . LEU A 1 103 ? 14.569 -2.166 -7.002 1.00 88.06 103 LEU A O 1
ATOM 776 N N . PRO A 1 104 ? 13.319 -2.031 -8.863 1.00 90.25 104 PRO A N 1
ATOM 777 C CA . PRO A 1 104 ? 14.350 -1.360 -9.645 1.00 90.25 104 PRO A CA 1
ATOM 778 C C . PRO A 1 104 ? 14.822 -0.053 -8.995 1.00 90.25 104 PRO A C 1
ATOM 780 O O . PRO A 1 104 ? 14.025 0.711 -8.435 1.00 90.25 104 PRO A O 1
ATOM 783 N N . SER A 1 105 ? 16.120 0.232 -9.105 1.00 89.94 105 SER A N 1
ATOM 784 C CA . SER A 1 105 ? 16.710 1.488 -8.636 1.00 89.94 105 SER A CA 1
ATOM 785 C C . SER A 1 105 ? 15.985 2.699 -9.228 1.00 89.94 105 SER A C 1
ATOM 787 O O . SER A 1 105 ? 15.700 2.737 -10.421 1.00 89.94 105 SER A O 1
ATOM 789 N N . GLY A 1 106 ? 15.699 3.701 -8.394 1.00 89.50 106 GLY A N 1
ATOM 790 C CA . GLY A 1 106 ? 14.959 4.901 -8.806 1.00 89.50 106 GLY A CA 1
ATOM 791 C C . GLY A 1 106 ? 13.434 4.779 -8.711 1.00 89.50 106 GLY A C 1
ATOM 792 O O . GLY A 1 106 ? 12.740 5.767 -8.947 1.00 89.50 106 GLY A O 1
ATOM 793 N N . THR A 1 107 ? 12.903 3.617 -8.309 1.00 94.25 107 THR A N 1
ATOM 794 C CA . THR A 1 107 ? 11.470 3.475 -8.015 1.00 94.25 107 THR A CA 1
ATOM 795 C C . THR A 1 107 ? 11.053 4.419 -6.885 1.00 94.25 107 THR A C 1
ATOM 797 O O . THR A 1 107 ? 11.707 4.486 -5.842 1.00 94.25 107 THR A O 1
ATOM 800 N N . SER A 1 108 ? 9.949 5.142 -7.072 1.00 95.31 108 SER A N 1
ATOM 801 C CA . SER A 1 108 ? 9.428 6.103 -6.095 1.00 95.31 108 SER A CA 1
ATOM 802 C C . SER A 1 108 ? 7.908 6.033 -5.980 1.00 95.31 108 SER A C 1
ATOM 804 O O . SER A 1 108 ? 7.216 5.674 -6.928 1.00 95.31 108 SER A O 1
ATOM 806 N N . LEU A 1 109 ? 7.392 6.363 -4.796 1.00 95.50 109 LEU A N 1
ATOM 807 C CA . LEU A 1 109 ? 5.962 6.403 -4.498 1.00 95.50 109 LEU A CA 1
ATOM 808 C C . LEU A 1 109 ? 5.634 7.736 -3.830 1.00 95.50 109 LEU A C 1
ATOM 810 O O . LEU A 1 109 ? 6.215 8.076 -2.797 1.00 95.50 109 LEU A O 1
ATOM 814 N N . SER A 1 110 ? 4.713 8.491 -4.422 1.00 95.00 110 SER A N 1
ATOM 815 C CA . SER A 1 110 ? 4.236 9.748 -3.850 1.00 95.00 110 SER A CA 1
ATOM 816 C C . SER A 1 110 ? 3.222 9.512 -2.722 1.00 95.00 110 SER A C 1
ATOM 818 O O . SER A 1 110 ? 2.588 8.458 -2.625 1.00 95.00 110 SER A O 1
ATOM 820 N N . SER A 1 111 ? 3.000 10.536 -1.891 1.00 91.31 111 SER A N 1
ATOM 821 C CA . SER A 1 111 ? 1.919 10.530 -0.894 1.00 91.31 111 SER A CA 1
ATOM 822 C C . SER A 1 111 ? 0.528 10.440 -1.528 1.00 91.31 111 SER A C 1
ATOM 824 O O . SER A 1 111 ? -0.369 9.882 -0.904 1.00 91.31 111 SER A O 1
ATOM 826 N N . SER A 1 112 ? 0.378 10.919 -2.769 1.00 91.25 112 SER A N 1
ATOM 827 C CA . SER A 1 112 ? -0.839 10.836 -3.587 1.00 91.25 112 SER A CA 1
ATOM 828 C C . SER A 1 112 ? -1.005 9.496 -4.313 1.00 91.25 112 SER A C 1
ATOM 830 O O . SER A 1 112 ? -1.772 9.419 -5.268 1.00 91.25 112 SER A O 1
ATOM 832 N N . CYS A 1 113 ? -0.274 8.455 -3.903 1.00 94.19 113 CYS A N 1
ATOM 833 C CA . CYS A 1 113 ? -0.408 7.102 -4.444 1.00 94.19 113 CYS A CA 1
ATOM 834 C C . CYS A 1 113 ? -0.021 6.960 -5.927 1.00 94.19 113 CYS A C 1
ATOM 836 O O . CYS A 1 113 ? -0.530 6.094 -6.638 1.00 94.19 113 CYS A O 1
ATOM 838 N N . THR A 1 114 ? 0.926 7.781 -6.385 1.00 95.31 114 THR A N 1
ATOM 839 C CA . THR A 1 114 ? 1.546 7.659 -7.706 1.00 95.31 114 THR A CA 1
ATOM 840 C C . THR A 1 114 ? 2.846 6.868 -7.601 1.00 95.31 114 THR A C 1
ATOM 842 O O . THR A 1 114 ? 3.794 7.329 -6.963 1.00 95.31 114 THR A O 1
ATOM 845 N N . LEU A 1 115 ? 2.901 5.700 -8.238 1.00 94.56 115 LEU A N 1
ATOM 846 C CA . LEU A 1 115 ? 4.100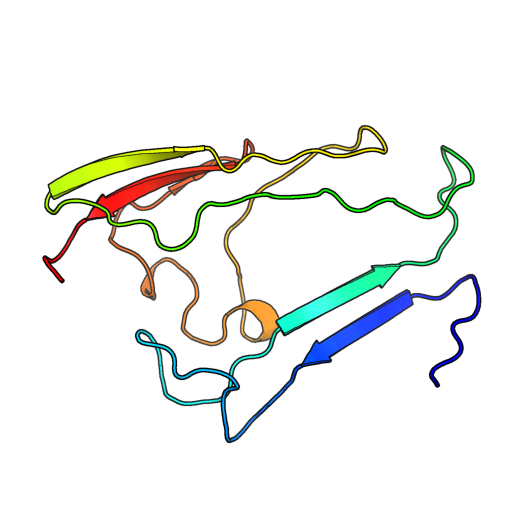 4.873 -8.358 1.00 94.56 115 LEU A CA 1
ATOM 847 C C . LEU A 1 115 ? 4.836 5.209 -9.660 1.00 94.56 115 LEU A C 1
ATOM 849 O O . LEU A 1 115 ? 4.260 5.093 -10.738 1.00 94.56 115 LEU A O 1
ATOM 853 N N . THR A 1 116 ? 6.114 5.556 -9.562 1.00 95.81 116 THR A N 1
ATOM 854 C CA . THR A 1 116 ? 7.007 5.740 -10.711 1.00 95.81 116 THR A CA 1
ATOM 855 C C . THR A 1 116 ? 8.068 4.652 -10.691 1.00 95.81 116 THR A C 1
ATOM 857 O O . THR A 1 116 ? 8.779 4.506 -9.695 1.00 95.81 116 THR A O 1
ATOM 860 N N . ILE A 1 117 ? 8.181 3.892 -11.777 1.00 94.75 117 ILE A N 1
ATOM 861 C CA . ILE A 1 117 ? 9.051 2.714 -11.870 1.00 94.75 117 ILE A CA 1
ATOM 862 C C . ILE A 1 117 ? 9.560 2.529 -13.302 1.00 94.75 117 ILE A C 1
ATOM 864 O O . ILE A 1 117 ? 8.826 2.768 -14.257 1.00 94.75 117 ILE A O 1
ATOM 868 N N . THR A 1 118 ? 10.802 2.077 -13.455 1.00 94.25 118 THR A N 1
ATOM 869 C CA . THR A 1 118 ? 11.421 1.775 -14.755 1.00 94.25 118 THR A CA 1
ATOM 870 C C . THR A 1 118 ? 11.744 0.287 -14.815 1.00 94.25 118 THR A C 1
ATOM 872 O O . THR A 1 118 ? 12.335 -0.252 -13.879 1.00 94.25 118 THR A O 1
ATOM 875 N N . GLY A 1 119 ? 11.342 -0.392 -15.892 1.00 88.94 119 GLY A N 1
ATOM 876 C CA . GLY A 1 119 ? 11.638 -1.813 -16.075 1.00 88.94 119 GLY A CA 1
ATOM 877 C C . GLY A 1 119 ? 13.139 -2.031 -16.261 1.00 88.94 119 GLY A C 1
ATOM 878 O O . GLY A 1 119 ? 13.739 -1.401 -17.123 1.00 88.94 119 GLY A O 1
ATOM 879 N N . SER A 1 120 ? 13.748 -2.905 -15.459 1.00 83.56 120 SER A N 1
ATOM 880 C CA . SER A 1 120 ? 15.199 -3.152 -15.498 1.00 83.56 120 SER A CA 1
ATOM 881 C C . SER A 1 120 ? 15.604 -4.381 -16.313 1.00 83.56 120 SER A C 1
ATOM 883 O O . SER A 1 120 ? 16.734 -4.452 -16.784 1.00 83.56 120 SER A O 1
ATOM 885 N N . LEU A 1 121 ? 14.709 -5.359 -16.463 1.00 78.12 121 LEU A N 1
ATOM 886 C CA . LEU A 1 121 ? 14.958 -6.637 -17.130 1.00 78.12 121 LEU A CA 1
ATOM 887 C C . LEU A 1 121 ? 13.693 -7.078 -17.872 1.00 78.12 121 LEU A C 1
ATOM 889 O O . LEU A 1 121 ? 12.584 -6.890 -17.367 1.00 78.12 121 LEU A O 1
ATOM 893 N N . ALA A 1 122 ? 13.861 -7.669 -19.056 1.00 65.38 122 ALA A N 1
ATOM 894 C CA . ALA A 1 122 ? 12.768 -8.349 -19.745 1.00 65.38 122 ALA A CA 1
ATOM 895 C C . ALA A 1 122 ? 12.469 -9.660 -19.007 1.00 65.38 122 ALA A C 1
ATOM 897 O O . ALA A 1 122 ? 13.399 -10.409 -18.699 1.00 65.38 122 ALA A O 1
ATOM 898 N N . GLY A 1 123 ? 11.190 -9.887 -18.698 1.00 57.00 123 GLY A N 1
ATOM 899 C CA . GLY A 1 123 ? 10.688 -11.151 -18.153 1.00 57.00 123 GLY A CA 1
ATOM 900 C C . GLY A 1 123 ? 10.432 -12.194 -19.229 1.00 57.00 123 GLY A C 1
ATOM 901 O O . GLY A 1 123 ? 10.239 -11.795 -20.400 1.00 57.00 123 GLY A O 1
#

Secondary structure (DSSP, 8-state):
-----SS-EEEEEE--SS--SS--SSS-SSPP-EEEEEE-PBPTTTSSB--PPEE---SS----BT-EEEEE--EE-SS----------STTTTTT--TTTTS-TT-EE-TTSEEEEEB-S--

Sequence (123 aa):
MINLTVPSYFIVAYTSLTNAWQTLALGSSVGWSLASTIDLRIRSDNGLINTPPVATCISYISIPVDITQTIQIPVLDADNDFIRCRFANGSSECSNTCPPGSLPSGTSLSSSCTLTITGSLAG

Radius of gyration: 17.65 Å; chains: 1; bounding box: 36×36×42 Å

pLDDT: mean 84.38, std 10.08, range [54.0, 95.81]